Protein AF-A0A9D2DTB6-F1 (afdb_monomer_lite)

Radius of gyration: 24.17 Å; chains: 1; bounding box: 41×48×66 Å

Secondary structure (DSSP, 8-state):
-EEEEEEES-TTTS-SHHHHHHHHHHHT-TTSEEEEEEEES-GGGTT--SSPPPTTEEEEEEEEHHHHHHHHHSS----TTB---TT----BSS----------------------

InterPro domains:
  IPR022622 Domain of unknown function DUF3492 [PF11997] (1-77)

pLDDT: mean 75.36, std 24.49, range [31.83, 98.31]

Organism: NCBI:txid2838488

Sequence (116 aa):
MRICLLAEGCYPYVAGGVSSWIQMLIQGMPEHEFVIFAIGAEQKQKGQYKYEIPSNVVKIEEHFLDEYFQANHTREKKCPHYKKTEAGICEPASGGTDRMDGAVPAFRSGQPGEGQ

Foldseek 3Di:
DEEEAEAEPEPFQDDDDVNVVVVVVCVVCLVYAYEYEYEAADPVCPPVGPDDDDPSHPYYHYHHPVVVVVVCVVPPPPPVFWDQDPVRDTDTDDDDPDDDPDDDDDDDDDDDDDDD

Structure (mmCIF, N/CA/C/O backbone):
data_AF-A0A9D2DTB6-F1
#
_entry.id   AF-A0A9D2DTB6-F1
#
loop_
_atom_site.group_PDB
_atom_site.id
_atom_site.type_symbol
_atom_site.label_atom_id
_atom_site.label_alt_id
_atom_site.label_comp_id
_atom_site.label_asym_id
_atom_site.label_entity_id
_atom_site.label_seq_id
_atom_site.pdbx_PDB_ins_code
_atom_site.Cartn_x
_atom_site.Cartn_y
_atom_site.Cartn_z
_atom_site.occupancy
_atom_site.B_iso_or_equiv
_atom_site.auth_seq_id
_atom_site.auth_comp_id
_atom_site.auth_asym_id
_atom_site.auth_atom_id
_atom_site.pdbx_PDB_model_num
ATOM 1 N N . MET A 1 1 ? -15.633 0.913 11.320 1.00 94.62 1 MET A N 1
ATOM 2 C CA . MET A 1 1 ? -15.951 1.208 9.900 1.00 94.62 1 MET A CA 1
ATOM 3 C C . MET A 1 1 ? -14.837 0.625 9.042 1.00 94.62 1 MET A C 1
ATOM 5 O O . MET A 1 1 ? -13.713 0.587 9.528 1.00 94.62 1 MET A O 1
ATOM 9 N N . ARG A 1 2 ? -15.130 0.151 7.825 1.00 96.81 2 ARG A N 1
ATOM 10 C CA . ARG A 1 2 ? -14.114 -0.384 6.906 1.00 96.81 2 ARG A CA 1
ATOM 11 C C . ARG A 1 2 ? -13.841 0.619 5.787 1.00 96.81 2 ARG A C 1
ATOM 13 O O . ARG A 1 2 ? -14.786 1.103 5.171 1.00 96.81 2 ARG A O 1
ATOM 20 N N . ILE A 1 3 ? -12.570 0.927 5.552 1.00 97.88 3 ILE A N 1
ATOM 21 C CA . ILE A 1 3 ? -12.102 1.957 4.621 1.00 97.88 3 ILE A CA 1
ATOM 22 C C . ILE A 1 3 ? -11.211 1.293 3.570 1.00 97.88 3 ILE A C 1
ATOM 24 O O . ILE A 1 3 ? -10.311 0.533 3.914 1.00 97.88 3 ILE A O 1
ATOM 28 N N . CYS A 1 4 ? -11.451 1.577 2.291 1.00 97.50 4 CYS A N 1
ATOM 29 C CA . CYS A 1 4 ? -10.580 1.139 1.202 1.00 97.50 4 CYS A CA 1
ATOM 30 C C . CYS A 1 4 ? -9.711 2.312 0.735 1.00 97.50 4 CYS A C 1
ATOM 32 O O . CYS A 1 4 ? -10.245 3.370 0.400 1.00 97.50 4 CYS A O 1
ATOM 34 N N . LEU A 1 5 ? -8.392 2.128 0.713 1.00 97.31 5 LEU A N 1
ATOM 35 C CA . LEU A 1 5 ? -7.431 3.099 0.202 1.00 97.31 5 LEU A CA 1
ATOM 36 C C . LEU A 1 5 ? -6.898 2.625 -1.146 1.00 97.31 5 LEU A C 1
ATOM 38 O O . LEU A 1 5 ? -6.274 1.569 -1.234 1.00 97.31 5 LEU A O 1
ATOM 42 N N . LEU A 1 6 ? -7.124 3.428 -2.184 1.00 97.12 6 LEU A N 1
ATOM 43 C CA . LEU A 1 6 ? -6.569 3.202 -3.512 1.00 97.12 6 LEU A CA 1
ATOM 44 C C . LEU A 1 6 ? -5.197 3.878 -3.606 1.00 97.12 6 LEU A C 1
ATOM 46 O O . LEU A 1 6 ? -5.098 5.096 -3.467 1.00 97.12 6 LEU A O 1
ATOM 50 N N . ALA A 1 7 ? -4.150 3.086 -3.821 1.00 95.81 7 ALA A N 1
ATOM 51 C CA . ALA A 1 7 ? -2.763 3.531 -3.805 1.00 95.81 7 ALA A CA 1
ATOM 52 C C . ALA A 1 7 ? -2.067 3.149 -5.119 1.00 95.81 7 ALA A C 1
ATOM 54 O O . ALA A 1 7 ? -1.616 2.020 -5.293 1.00 95.81 7 ALA A O 1
ATOM 55 N N . GLU A 1 8 ? -1.979 4.092 -6.055 1.00 95.19 8 GLU A N 1
ATOM 56 C CA . GLU A 1 8 ? -1.282 3.903 -7.332 1.00 95.19 8 GLU A CA 1
ATOM 57 C C . GLU A 1 8 ? 0.160 4.402 -7.235 1.00 95.19 8 GLU A C 1
ATOM 59 O O . GLU A 1 8 ? 0.417 5.484 -6.705 1.00 95.19 8 GLU A O 1
ATOM 64 N N . GLY A 1 9 ? 1.115 3.564 -7.646 1.00 92.12 9 GLY A N 1
ATOM 65 C CA . GLY A 1 9 ? 2.539 3.910 -7.691 1.00 92.12 9 GLY A CA 1
ATOM 66 C C . GLY A 1 9 ? 3.180 4.261 -6.340 1.00 92.12 9 GLY A C 1
ATOM 67 O O . GLY A 1 9 ? 4.300 4.770 -6.314 1.00 92.12 9 GLY A O 1
ATOM 68 N N . CYS A 1 10 ? 2.498 4.020 -5.215 1.00 93.94 10 CYS A N 1
ATOM 69 C CA . CYS A 1 10 ? 2.933 4.456 -3.888 1.00 93.94 10 CYS A CA 1
ATOM 70 C C . CYS A 1 10 ? 2.960 3.311 -2.858 1.00 93.94 10 CYS A C 1
ATOM 72 O O . CYS A 1 10 ? 3.796 2.407 -2.948 1.00 93.94 10 CYS A O 1
ATOM 74 N N . TYR A 1 11 ? 2.105 3.370 -1.838 1.00 96.19 11 TYR A N 1
ATOM 75 C CA . TYR A 1 11 ? 2.059 2.420 -0.729 1.00 96.19 11 TYR A CA 1
ATOM 76 C C . TYR A 1 11 ? 1.611 1.023 -1.204 1.00 96.19 11 TYR A C 1
ATOM 78 O O . TYR A 1 11 ? 0.671 0.945 -1.993 1.00 96.19 11 TYR A O 1
ATOM 86 N N . PRO A 1 12 ? 2.215 -0.088 -0.736 1.00 95.25 12 PRO A N 1
ATOM 87 C CA . PRO A 1 12 ? 3.289 -0.206 0.264 1.00 95.25 12 PRO A CA 1
ATOM 88 C C . PRO A 1 12 ? 4.720 -0.300 -0.322 1.00 95.25 12 PRO A C 1
ATOM 90 O O . PRO A 1 12 ? 5.659 -0.642 0.401 1.00 95.25 12 PRO A O 1
ATOM 93 N N . TYR A 1 13 ? 4.920 -0.029 -1.618 1.00 94.62 13 TYR A N 1
ATOM 94 C CA . TYR A 1 13 ? 6.175 -0.348 -2.327 1.00 94.62 13 TYR A CA 1
ATOM 95 C C . TYR A 1 13 ? 7.158 0.812 -2.474 1.00 94.62 13 TYR A C 1
ATOM 97 O O . TYR A 1 13 ? 8.367 0.596 -2.594 1.00 94.62 13 TYR A O 1
ATOM 105 N N . VAL A 1 14 ? 6.669 2.049 -2.524 1.00 93.56 14 VAL A N 1
ATOM 106 C CA . VAL A 1 14 ? 7.501 3.233 -2.763 1.00 93.56 14 VAL A CA 1
ATOM 107 C C . VAL A 1 14 ? 7.565 4.060 -1.494 1.00 93.56 14 VAL A C 1
ATOM 109 O O . VAL A 1 14 ? 6.536 4.422 -0.933 1.00 93.56 14 VAL A O 1
ATOM 112 N N . ALA A 1 15 ? 8.780 4.373 -1.045 1.00 92.44 15 ALA A N 1
ATOM 113 C CA . ALA A 1 15 ? 8.982 5.306 0.052 1.00 92.44 15 ALA A CA 1
ATOM 114 C C . ALA A 1 15 ? 8.821 6.738 -0.471 1.00 92.44 15 ALA A C 1
ATOM 116 O O . ALA A 1 15 ? 9.415 7.097 -1.487 1.00 92.44 15 ALA A O 1
ATOM 117 N N . GLY A 1 16 ? 8.021 7.550 0.211 1.00 94.00 16 GLY A N 1
ATOM 118 C CA . GLY A 1 16 ? 7.745 8.924 -0.196 1.00 94.00 16 GLY A CA 1
ATOM 119 C C . GLY A 1 16 ? 6.694 9.578 0.692 1.00 94.00 16 GLY A C 1
ATOM 120 O O . GLY A 1 16 ? 6.122 8.926 1.563 1.00 94.00 16 GLY A O 1
ATOM 121 N N . GLY A 1 17 ? 6.425 10.866 0.464 1.00 95.81 17 GLY A N 1
ATOM 122 C CA . GLY A 1 17 ? 5.502 11.640 1.304 1.00 95.81 17 GLY A CA 1
ATOM 123 C C . GLY A 1 17 ? 4.097 11.037 1.379 1.00 95.81 17 GLY A C 1
ATOM 124 O O . GLY A 1 17 ? 3.557 10.890 2.470 1.00 95.81 17 GLY A O 1
ATOM 125 N N . VAL A 1 18 ? 3.541 10.611 0.239 1.00 95.88 18 VAL A N 1
ATOM 126 C CA . VAL A 1 18 ? 2.198 10.006 0.174 1.00 95.88 18 VAL A CA 1
ATOM 127 C C . VAL A 1 18 ? 2.151 8.677 0.928 1.00 95.88 18 VAL A C 1
ATOM 129 O O . VAL A 1 18 ? 1.277 8.484 1.766 1.00 95.88 18 VAL A O 1
ATOM 132 N N . SER A 1 19 ? 3.115 7.784 0.699 1.00 96.69 19 SER A N 1
ATOM 133 C CA . SER A 1 19 ? 3.163 6.483 1.378 1.00 96.69 19 SER A CA 1
ATOM 134 C C . SER A 1 19 ? 3.374 6.614 2.886 1.00 96.69 19 SER A C 1
ATOM 136 O O . SER A 1 19 ? 2.732 5.908 3.659 1.00 96.69 19 SER A O 1
ATOM 138 N N . SER A 1 20 ? 4.231 7.542 3.318 1.00 96.75 20 SER A N 1
ATOM 139 C CA . SER A 1 20 ? 4.435 7.821 4.741 1.00 96.75 20 SER A CA 1
ATOM 140 C C . SER A 1 20 ? 3.187 8.429 5.383 1.00 96.75 20 SER A C 1
ATOM 142 O O . SER A 1 20 ? 2.833 8.046 6.494 1.00 96.75 20 SER A O 1
ATOM 144 N N . TRP A 1 21 ? 2.475 9.314 4.679 1.00 96.69 21 TRP A N 1
ATOM 145 C CA . TRP A 1 21 ? 1.192 9.837 5.149 1.00 96.69 21 TRP A CA 1
ATOM 146 C C . TRP A 1 21 ? 0.133 8.736 5.264 1.00 96.69 21 TRP A C 1
ATOM 148 O O . TRP A 1 21 ? -0.549 8.677 6.280 1.00 96.69 21 TRP A O 1
ATOM 158 N N . ILE A 1 22 ? 0.038 7.825 4.288 1.00 97.50 22 ILE A N 1
ATOM 159 C CA . ILE A 1 22 ? -0.861 6.660 4.353 1.00 97.50 22 ILE A CA 1
ATOM 160 C C . ILE A 1 22 ? -0.533 5.791 5.575 1.00 97.50 22 ILE A C 1
ATOM 162 O O . ILE A 1 22 ? -1.437 5.439 6.330 1.00 97.50 22 ILE A O 1
ATOM 166 N N . GLN A 1 23 ? 0.747 5.489 5.815 1.00 97.44 23 GLN A N 1
ATOM 167 C CA . GLN A 1 23 ? 1.175 4.721 6.989 1.00 97.44 23 GLN A CA 1
ATOM 168 C C . GLN A 1 23 ? 0.733 5.403 8.294 1.00 97.44 23 GLN A C 1
ATOM 170 O O . GLN A 1 23 ? 0.139 4.756 9.156 1.00 97.44 23 GLN A O 1
ATOM 175 N N . MET A 1 24 ? 0.979 6.711 8.424 1.00 97.44 24 MET A N 1
ATOM 176 C CA . MET A 1 24 ? 0.576 7.493 9.598 1.00 97.44 24 MET A CA 1
ATOM 177 C C . MET A 1 24 ? -0.945 7.564 9.754 1.00 97.44 24 MET A C 1
ATOM 179 O O . MET A 1 24 ? -1.449 7.467 10.868 1.00 97.44 24 MET A O 1
ATOM 183 N N . LEU A 1 25 ? -1.679 7.711 8.649 1.00 97.38 25 LEU A N 1
ATOM 184 C CA . LEU A 1 25 ? -3.137 7.761 8.625 1.00 97.38 25 LEU A CA 1
ATOM 185 C C . LEU A 1 25 ? -3.739 6.468 9.183 1.00 97.38 25 LEU A C 1
ATOM 187 O O . LEU A 1 25 ? -4.607 6.518 10.050 1.00 97.38 25 LEU A O 1
ATOM 191 N N . ILE A 1 26 ? -3.258 5.319 8.704 1.00 97.62 26 ILE A N 1
ATOM 192 C CA . ILE A 1 26 ? -3.726 3.999 9.142 1.00 97.62 26 ILE A CA 1
ATOM 193 C C . ILE A 1 26 ? -3.400 3.787 10.624 1.00 97.62 26 ILE A C 1
ATOM 195 O O . ILE A 1 26 ? -4.266 3.370 11.391 1.00 97.62 26 ILE A O 1
ATOM 199 N N . GLN A 1 27 ? -2.173 4.108 11.043 1.00 97.06 27 GLN A N 1
ATOM 200 C CA . GLN A 1 27 ? -1.746 3.978 12.441 1.00 97.06 27 GLN A CA 1
ATOM 201 C C . GLN A 1 27 ? -2.495 4.930 13.385 1.00 97.06 27 GLN A C 1
ATOM 203 O O . GLN A 1 27 ? -2.703 4.598 14.549 1.00 97.06 27 GLN A O 1
ATOM 208 N N . GLY A 1 28 ? -2.911 6.099 12.892 1.00 97.75 28 GLY A N 1
ATOM 209 C CA . GLY A 1 28 ? -3.658 7.096 13.656 1.00 97.75 28 GLY A CA 1
ATOM 210 C C . GLY A 1 28 ? -5.137 6.766 13.869 1.00 97.75 28 GLY A C 1
ATOM 211 O O . GLY A 1 28 ? -5.775 7.444 14.667 1.00 97.75 28 GLY A O 1
ATOM 212 N N . MET A 1 29 ? -5.678 5.750 13.186 1.00 97.44 29 MET A N 1
ATOM 213 C CA . MET A 1 29 ? -7.081 5.322 13.300 1.00 97.44 29 MET A CA 1
ATOM 214 C C . MET A 1 29 ? -7.193 3.810 13.568 1.00 97.44 29 MET A C 1
ATOM 216 O O . MET A 1 29 ? -7.684 3.057 12.715 1.00 97.44 29 MET A O 1
ATOM 220 N N . PRO A 1 30 ? -6.725 3.324 14.733 1.00 96.69 30 PRO A N 1
ATOM 221 C CA . PRO A 1 30 ? -6.756 1.900 15.077 1.00 96.69 30 PRO A CA 1
ATOM 222 C C . PRO A 1 30 ? -8.176 1.312 15.186 1.00 96.69 30 PRO A C 1
ATOM 224 O O . PRO A 1 30 ? -8.350 0.103 15.066 1.00 96.69 30 PRO A O 1
ATOM 227 N N . GLU A 1 31 ? -9.203 2.139 15.389 1.00 97.38 31 GLU A N 1
ATOM 228 C CA . GLU A 1 31 ? -10.619 1.753 15.455 1.00 97.38 31 GLU A CA 1
ATOM 229 C C . GLU A 1 31 ? -11.254 1.461 14.082 1.00 97.38 31 GLU A C 1
ATOM 231 O O . GLU A 1 31 ? -12.433 1.088 13.980 1.00 97.38 31 GLU A O 1
ATOM 236 N N . HIS A 1 32 ? -10.516 1.698 12.999 1.00 97.50 32 HIS A N 1
ATOM 237 C CA . HIS A 1 32 ? -10.964 1.473 11.633 1.00 97.50 32 HIS A CA 1
ATOM 238 C C . HIS A 1 32 ? -10.161 0.367 10.971 1.00 97.50 32 HIS A C 1
ATOM 240 O O . HIS A 1 32 ? -8.952 0.257 11.138 1.00 97.50 32 HIS A O 1
ATOM 246 N N . GLU A 1 33 ? -10.862 -0.436 10.181 1.00 98.00 33 GLU A N 1
ATOM 247 C CA . GLU A 1 33 ? -10.256 -1.482 9.373 1.00 98.00 33 GLU A CA 1
ATOM 248 C C . GLU A 1 33 ? -9.921 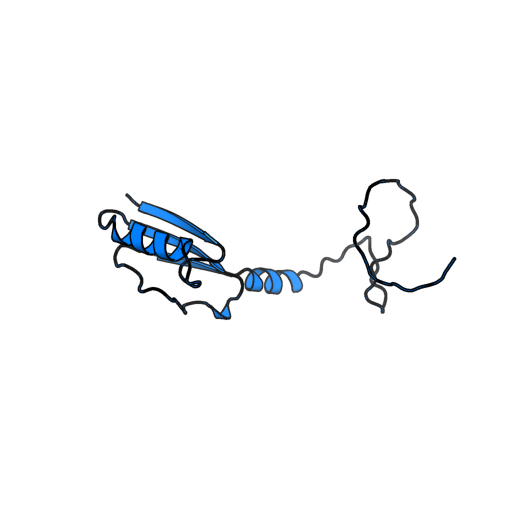-0.931 7.992 1.00 98.00 33 GLU A C 1
ATOM 250 O O . GLU A 1 33 ? -10.784 -0.347 7.330 1.00 98.00 33 GLU A O 1
ATOM 255 N N . PHE A 1 34 ? -8.702 -1.177 7.525 1.00 98.31 34 PHE A N 1
ATOM 256 C CA . PHE A 1 34 ? -8.228 -0.719 6.228 1.00 98.31 34 PHE A CA 1
ATOM 257 C C . PHE A 1 34 ? -8.071 -1.875 5.244 1.00 98.31 34 PHE A C 1
ATOM 259 O O . PHE A 1 34 ? -7.563 -2.948 5.568 1.00 98.31 34 PHE A O 1
ATOM 266 N N . VAL A 1 35 ? -8.497 -1.632 4.011 1.00 98.06 35 VAL A N 1
ATOM 267 C CA . VAL A 1 35 ? -8.171 -2.443 2.841 1.00 98.06 35 VAL A CA 1
ATOM 268 C C . VAL A 1 35 ? -7.326 -1.581 1.921 1.00 98.06 35 VAL A C 1
ATOM 270 O O . VAL A 1 35 ? -7.708 -0.457 1.609 1.00 98.06 35 VAL A O 1
ATOM 273 N N . ILE A 1 36 ? -6.179 -2.090 1.495 1.00 97.75 36 ILE A N 1
ATOM 274 C CA . ILE A 1 36 ? -5.295 -1.385 0.570 1.00 97.75 36 ILE A CA 1
ATOM 275 C C . ILE A 1 36 ? -5.485 -1.981 -0.812 1.00 97.75 36 ILE A C 1
ATOM 277 O O . ILE A 1 36 ? -5.312 -3.180 -0.987 1.00 97.75 36 ILE A O 1
ATOM 281 N N . PHE A 1 37 ? -5.815 -1.151 -1.791 1.00 97.62 37 PHE A N 1
ATOM 282 C CA . PHE A 1 37 ? -5.830 -1.523 -3.197 1.00 97.62 37 PHE A CA 1
ATOM 283 C C . PHE A 1 37 ? -4.614 -0.878 -3.861 1.00 97.62 37 PHE A C 1
ATOM 285 O O . PHE A 1 37 ? -4.633 0.299 -4.222 1.00 97.62 37 PHE A O 1
ATOM 292 N N . ALA A 1 38 ? -3.528 -1.640 -3.947 1.00 96.56 38 ALA A N 1
ATOM 293 C CA . ALA A 1 38 ? -2.242 -1.185 -4.444 1.00 96.56 38 ALA A CA 1
ATOM 294 C C . ALA A 1 38 ? -2.115 -1.471 -5.945 1.00 96.56 38 ALA A C 1
ATOM 296 O O . ALA A 1 38 ? -2.158 -2.627 -6.367 1.00 96.56 38 ALA A O 1
ATOM 297 N N . ILE A 1 39 ? -1.918 -0.418 -6.739 1.00 95.25 39 ILE A N 1
ATOM 298 C CA . ILE A 1 39 ? -1.654 -0.511 -8.178 1.00 95.25 39 ILE A CA 1
ATOM 299 C C . ILE A 1 39 ? -0.156 -0.291 -8.404 1.00 95.25 39 ILE A C 1
ATOM 301 O O . ILE A 1 39 ? 0.363 0.804 -8.175 1.00 95.25 39 ILE A O 1
ATOM 305 N N . GLY A 1 40 ? 0.541 -1.348 -8.816 1.00 93.19 40 GLY A N 1
ATOM 306 C CA . GLY A 1 40 ? 1.981 -1.356 -9.071 1.00 93.19 40 GLY A CA 1
ATOM 307 C C . GLY A 1 40 ? 2.326 -1.462 -10.556 1.00 93.19 40 GLY A C 1
ATOM 308 O O . GLY A 1 40 ? 1.508 -1.869 -11.379 1.00 93.19 40 GLY A O 1
ATOM 309 N N . ALA A 1 41 ? 3.5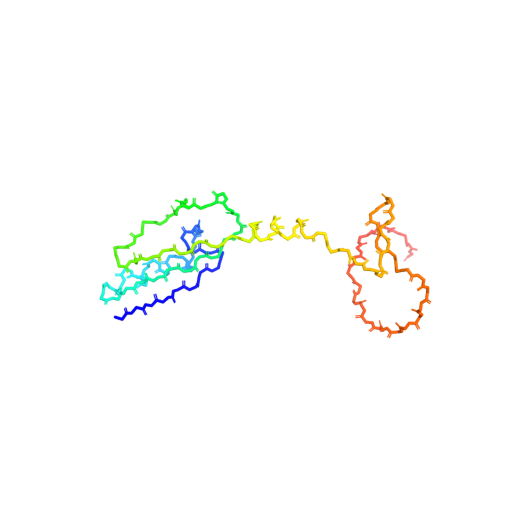65 -1.119 -10.909 1.00 91.69 41 ALA A N 1
ATOM 310 C CA . ALA A 1 41 ? 4.040 -1.232 -12.287 1.00 91.69 41 ALA A CA 1
ATOM 311 C C . ALA A 1 41 ? 4.434 -2.672 -12.642 1.00 91.69 41 ALA A C 1
ATOM 313 O O . ALA A 1 41 ? 4.061 -3.154 -13.709 1.00 91.69 41 ALA A O 1
ATOM 314 N N . GLU A 1 42 ? 5.171 -3.342 -11.749 1.00 92.31 42 GLU A N 1
ATOM 315 C CA . GLU A 1 42 ? 5.794 -4.636 -12.032 1.00 92.31 42 GLU A CA 1
ATOM 316 C C . GLU A 1 42 ? 5.451 -5.697 -10.978 1.00 92.31 42 GLU A C 1
ATOM 318 O O . GLU A 1 42 ? 5.696 -5.488 -9.786 1.00 92.31 42 GLU A O 1
ATOM 323 N N . GLN A 1 43 ? 5.004 -6.882 -11.411 1.00 92.31 43 GLN A N 1
ATOM 324 C CA . GLN A 1 43 ? 4.705 -8.030 -10.542 1.00 92.31 43 GLN A CA 1
ATOM 325 C C . GLN A 1 43 ? 5.874 -8.440 -9.653 1.00 92.31 43 GLN A C 1
ATOM 327 O O . GLN A 1 43 ? 5.667 -8.977 -8.565 1.00 92.31 43 GLN A O 1
ATOM 332 N N . LYS A 1 44 ? 7.114 -8.175 -10.081 1.00 89.75 44 LYS A N 1
ATOM 333 C CA . LYS A 1 44 ? 8.305 -8.470 -9.278 1.00 89.75 44 LYS A CA 1
ATOM 334 C C . LYS A 1 44 ? 8.249 -7.817 -7.895 1.00 89.75 44 LYS A C 1
ATOM 336 O O . LYS A 1 44 ? 8.881 -8.319 -6.980 1.00 89.75 44 LYS A O 1
ATOM 341 N N . GLN A 1 45 ? 7.511 -6.716 -7.732 1.00 88.56 45 GLN A N 1
ATOM 342 C CA . GLN A 1 45 ? 7.389 -5.989 -6.467 1.00 88.56 45 GLN A CA 1
ATOM 343 C C . GLN A 1 45 ? 6.436 -6.663 -5.468 1.00 88.56 45 GLN A C 1
ATOM 345 O O . GLN A 1 45 ? 6.435 -6.289 -4.297 1.00 88.56 45 GLN A O 1
ATOM 350 N N . LYS A 1 46 ? 5.646 -7.649 -5.904 1.00 91.88 46 LYS A N 1
ATOM 351 C CA . LYS A 1 46 ? 4.638 -8.330 -5.087 1.00 91.88 46 LYS A CA 1
ATOM 352 C C . LYS A 1 46 ? 5.215 -8.871 -3.781 1.00 91.88 46 LYS A C 1
ATOM 354 O O . LYS A 1 46 ? 6.248 -9.540 -3.781 1.00 91.88 46 LYS A O 1
ATOM 359 N N . GLY A 1 47 ? 4.559 -8.557 -2.667 1.00 90.75 47 GLY A N 1
ATOM 360 C CA . GLY A 1 47 ? 4.983 -8.932 -1.316 1.00 90.75 47 GLY A CA 1
ATOM 361 C C . GLY A 1 47 ? 6.263 -8.254 -0.805 1.00 90.75 47 GLY A C 1
ATOM 362 O O . GLY A 1 47 ? 6.623 -8.452 0.354 1.00 90.75 47 GLY A O 1
ATOM 363 N N . GLN A 1 48 ? 6.952 -7.438 -1.612 1.00 92.12 48 GLN A N 1
ATOM 364 C CA . GLN A 1 48 ? 8.161 -6.711 -1.207 1.00 92.12 48 GLN A CA 1
ATOM 365 C C . GLN A 1 48 ? 7.801 -5.347 -0.609 1.00 92.12 48 GLN A C 1
ATOM 367 O O . GLN A 1 48 ? 8.080 -4.287 -1.179 1.00 92.12 48 GLN A O 1
ATOM 372 N N . TYR A 1 49 ? 7.130 -5.370 0.538 1.00 94.81 49 TYR A N 1
ATOM 373 C CA . TYR A 1 49 ? 6.667 -4.156 1.203 1.00 94.81 49 TYR A CA 1
ATOM 374 C C . TYR A 1 49 ? 7.825 -3.407 1.864 1.00 94.81 49 TYR A C 1
ATOM 376 O O . TYR A 1 49 ? 8.663 -3.997 2.543 1.00 94.81 49 TYR A O 1
ATOM 384 N N . LYS A 1 50 ? 7.861 -2.082 1.684 1.00 94.50 50 LYS A N 1
ATOM 385 C CA . LYS A 1 50 ? 8.845 -1.203 2.343 1.00 94.50 50 LYS A CA 1
ATOM 386 C C . LYS A 1 50 ? 8.408 -0.733 3.727 1.00 94.50 50 LYS A C 1
ATOM 388 O O . LYS A 1 50 ? 9.204 -0.133 4.441 1.00 94.50 50 LYS A O 1
ATOM 393 N N . TYR A 1 51 ? 7.148 -0.967 4.070 1.00 94.56 51 TYR A N 1
ATOM 394 C CA . TYR A 1 51 ? 6.537 -0.557 5.323 1.00 94.56 51 TYR A CA 1
ATOM 395 C C . TYR A 1 51 ? 6.063 -1.792 6.082 1.00 94.56 51 TYR A C 1
ATOM 397 O O . TYR A 1 51 ? 5.601 -2.762 5.479 1.00 94.56 51 TYR A O 1
ATOM 405 N N . GLU A 1 52 ? 6.143 -1.736 7.407 1.00 95.50 52 GLU A N 1
ATOM 406 C CA . GLU A 1 52 ? 5.496 -2.723 8.264 1.00 95.50 52 GLU A CA 1
ATOM 407 C C . GLU A 1 52 ? 3.987 -2.501 8.231 1.00 95.50 52 GLU A C 1
ATOM 409 O O . GLU A 1 52 ? 3.505 -1.399 8.511 1.00 95.50 52 GLU A O 1
ATOM 414 N N . ILE A 1 53 ? 3.243 -3.543 7.866 1.00 96.12 53 ILE A N 1
ATOM 415 C CA . ILE A 1 53 ? 1.795 -3.457 7.701 1.00 96.12 53 ILE A CA 1
ATOM 416 C C . ILE A 1 53 ? 1.128 -3.396 9.083 1.00 96.12 53 ILE A C 1
ATOM 418 O O . ILE A 1 53 ? 1.284 -4.335 9.869 1.00 96.12 53 ILE A O 1
ATOM 422 N N . PRO A 1 54 ? 0.381 -2.321 9.401 1.00 96.00 54 PRO A N 1
ATOM 423 C CA . PRO A 1 54 ? -0.338 -2.214 10.666 1.00 96.00 54 PRO A CA 1
ATOM 424 C C . PRO A 1 54 ? -1.401 -3.309 10.830 1.00 96.00 54 PRO A C 1
ATOM 426 O O . PRO A 1 54 ? -2.009 -3.753 9.857 1.00 96.00 54 PRO A O 1
ATOM 429 N N . SER A 1 55 ? -1.686 -3.709 12.071 1.00 96.62 55 SER A N 1
ATOM 430 C CA . SER A 1 55 ? -2.638 -4.791 12.379 1.00 96.62 55 SER A CA 1
ATOM 431 C C . SER A 1 55 ? -4.087 -4.488 11.988 1.00 96.62 55 SER A C 1
ATOM 433 O O . SER A 1 55 ? -4.876 -5.412 11.802 1.00 96.62 55 SER A O 1
ATOM 435 N N . ASN A 1 56 ? -4.445 -3.210 11.850 1.00 97.38 56 ASN A N 1
ATOM 436 C CA . ASN A 1 56 ? -5.760 -2.774 11.390 1.00 97.38 56 ASN A CA 1
ATOM 437 C C . ASN A 1 56 ? -5.900 -2.783 9.855 1.00 97.38 56 ASN A C 1
ATOM 439 O O . ASN A 1 56 ? -6.968 -2.453 9.338 1.00 97.38 56 ASN A O 1
ATOM 443 N N . VAL A 1 57 ? -4.868 -3.201 9.112 1.00 97.50 57 VAL A N 1
ATOM 444 C CA . VAL A 1 57 ? -4.975 -3.520 7.684 1.00 97.50 57 VAL A CA 1
ATOM 445 C C . VAL A 1 57 ? -5.424 -4.969 7.526 1.00 97.50 57 VAL A C 1
ATOM 447 O O . VAL A 1 57 ? -4.681 -5.909 7.787 1.00 97.50 57 VAL A O 1
ATOM 450 N N . VAL A 1 58 ? -6.656 -5.155 7.060 1.00 97.44 58 VAL A N 1
ATOM 451 C CA . VAL A 1 58 ? -7.292 -6.475 6.936 1.00 97.44 58 VAL A CA 1
ATOM 452 C C . VAL A 1 58 ? -6.900 -7.170 5.634 1.00 97.44 58 VAL A C 1
ATOM 454 O O . VAL A 1 58 ? -6.850 -8.398 5.568 1.00 97.44 58 VAL A O 1
ATOM 457 N N . LYS A 1 59 ? -6.658 -6.399 4.569 1.00 96.75 59 LYS A N 1
ATOM 458 C CA . LYS A 1 59 ? -6.350 -6.943 3.243 1.00 96.75 59 LYS A CA 1
ATOM 459 C C . LYS A 1 59 ? -5.519 -5.965 2.422 1.00 96.75 59 LYS A C 1
ATOM 461 O O . LYS A 1 59 ? -5.780 -4.764 2.444 1.00 96.75 59 LYS A O 1
ATOM 466 N N . ILE A 1 60 ? -4.579 -6.503 1.650 1.00 96.94 60 ILE A N 1
ATOM 467 C CA . ILE A 1 60 ? -3.867 -5.784 0.593 1.00 96.94 60 ILE A CA 1
ATOM 468 C C . ILE A 1 60 ? -4.171 -6.499 -0.725 1.00 96.94 60 ILE A C 1
ATOM 470 O O . ILE A 1 60 ? -3.905 -7.689 -0.870 1.00 96.94 60 ILE A O 1
ATOM 474 N N . GLU A 1 61 ? -4.792 -5.787 -1.656 1.00 95.75 61 GLU A N 1
ATOM 475 C CA . GLU A 1 61 ? -5.011 -6.215 -3.030 1.00 95.75 61 GLU A CA 1
ATOM 476 C C . GLU A 1 61 ? -3.936 -5.604 -3.916 1.00 95.75 61 GLU A C 1
ATOM 478 O O . GLU A 1 61 ? -3.871 -4.388 -4.075 1.00 95.75 61 GLU A O 1
ATOM 483 N N . GLU A 1 62 ? -3.085 -6.454 -4.477 1.00 95.44 62 GLU A N 1
ATOM 484 C CA . GLU A 1 62 ? -1.964 -6.046 -5.315 1.00 95.44 62 GLU A CA 1
ATOM 485 C C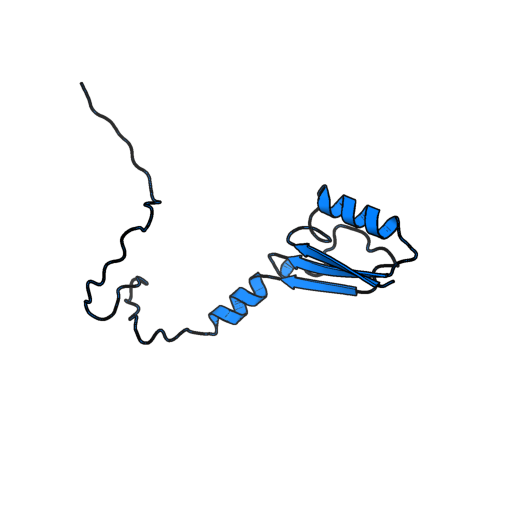 . GLU A 1 62 ? -2.330 -6.282 -6.785 1.00 95.44 62 GLU A C 1
ATOM 487 O O . GLU A 1 62 ? -2.539 -7.423 -7.199 1.00 95.44 62 GLU A O 1
ATOM 492 N N . HIS A 1 63 ? -2.397 -5.208 -7.571 1.00 94.69 63 HIS A N 1
ATOM 493 C CA . HIS A 1 63 ? -2.712 -5.243 -8.999 1.00 94.69 63 HIS A CA 1
ATOM 494 C C . HIS A 1 63 ? -1.560 -4.627 -9.781 1.00 94.69 63 HIS A C 1
ATOM 496 O O . HIS A 1 63 ? -1.239 -3.457 -9.583 1.00 94.69 63 HIS A O 1
ATOM 502 N N . PHE A 1 64 ? -0.932 -5.393 -10.671 1.00 94.38 64 PHE A N 1
ATOM 503 C CA . PHE A 1 64 ? 0.241 -4.931 -11.414 1.00 94.38 64 PHE A CA 1
ATOM 504 C C . PHE A 1 64 ? -0.065 -4.722 -12.889 1.00 94.38 64 PHE A C 1
ATOM 506 O O . PHE A 1 64 ? -0.717 -5.553 -13.516 1.00 94.38 64 PHE A O 1
ATOM 513 N N . LEU A 1 65 ? 0.397 -3.605 -13.449 1.00 91.75 65 LEU A N 1
ATOM 514 C CA . LEU A 1 65 ? 0.105 -3.228 -14.832 1.00 91.75 65 LEU A CA 1
ATOM 515 C C . LEU A 1 65 ? 0.772 -4.157 -15.858 1.00 91.75 65 LEU A C 1
ATOM 517 O O . LEU A 1 65 ? 0.160 -4.475 -16.878 1.00 91.75 65 LEU A O 1
ATOM 521 N N . ASP A 1 66 ? 1.993 -4.623 -15.598 1.00 90.81 66 ASP A N 1
ATOM 522 C CA . ASP A 1 66 ? 2.719 -5.560 -16.465 1.00 90.81 66 ASP A CA 1
ATOM 523 C C . ASP A 1 66 ? 1.989 -6.898 -16.672 1.00 90.81 66 ASP A C 1
ATOM 525 O O . ASP A 1 66 ? 2.021 -7.437 -17.781 1.00 90.81 66 ASP A O 1
ATOM 529 N N . GLU A 1 67 ? 1.260 -7.388 -15.668 1.00 87.12 67 GLU A N 1
ATOM 530 C CA . GLU A 1 67 ? 0.383 -8.562 -15.784 1.00 87.12 67 GLU A CA 1
ATOM 531 C C . GLU A 1 67 ? -0.660 -8.381 -16.890 1.00 87.12 67 GLU A C 1
ATOM 533 O O . GLU A 1 67 ? -0.853 -9.248 -17.749 1.00 87.12 67 GLU A O 1
ATOM 538 N N . TYR A 1 68 ? -1.302 -7.211 -16.917 1.00 84.88 68 TYR A N 1
ATOM 539 C CA . TYR A 1 68 ? -2.311 -6.892 -17.920 1.00 84.88 68 TYR A CA 1
ATOM 540 C C . TYR A 1 68 ? -1.695 -6.743 -19.310 1.00 84.88 68 TYR A C 1
ATOM 542 O O . TYR A 1 68 ? -2.310 -7.149 -20.299 1.00 84.88 68 TYR A O 1
ATOM 550 N N . PHE A 1 69 ? -0.490 -6.182 -19.427 1.00 81.12 69 PHE A N 1
ATOM 551 C CA . PHE A 1 69 ? 0.186 -6.081 -20.722 1.00 81.12 69 PHE A CA 1
ATOM 552 C C . PHE A 1 69 ? 0.566 -7.458 -21.280 1.00 81.12 69 PHE A C 1
ATOM 554 O O . PHE A 1 69 ? 0.350 -7.711 -22.467 1.00 81.12 69 PHE A O 1
ATOM 561 N N . GLN A 1 70 ? 1.042 -8.375 -20.434 1.00 73.69 70 GLN A N 1
ATOM 562 C CA . GLN A 1 70 ? 1.347 -9.750 -20.840 1.00 73.69 70 GLN A CA 1
ATOM 563 C C . GLN A 1 70 ? 0.085 -10.507 -21.274 1.00 73.69 70 GLN A C 1
ATOM 565 O O . GLN A 1 70 ? 0.082 -11.141 -22.328 1.00 73.69 70 GLN A O 1
ATOM 570 N N . ALA A 1 71 ? -1.017 -10.371 -20.531 1.00 65.94 71 ALA A N 1
ATOM 571 C CA . ALA A 1 71 ? -2.293 -11.002 -20.872 1.00 65.94 71 ALA A CA 1
ATOM 572 C C . ALA A 1 71 ? -2.913 -10.471 -22.182 1.00 65.94 71 ALA A C 1
ATOM 574 O O . ALA A 1 71 ? -3.628 -11.192 -22.882 1.00 65.94 71 ALA A O 1
ATOM 575 N N . ASN A 1 72 ? -2.650 -9.209 -22.535 1.00 59.69 72 ASN A N 1
ATOM 576 C CA . ASN A 1 72 ? -3.194 -8.583 -23.740 1.00 59.69 72 ASN A CA 1
ATOM 577 C C . ASN A 1 72 ? -2.333 -8.794 -24.992 1.00 59.69 72 ASN A C 1
ATOM 579 O O . ASN A 1 72 ? -2.861 -8.680 -26.098 1.00 59.69 72 ASN A O 1
ATOM 583 N N . HIS A 1 73 ? -1.053 -9.151 -24.856 1.00 56.22 73 HIS A N 1
ATOM 584 C CA . HIS A 1 73 ? -0.219 -9.523 -26.003 1.00 56.22 73 HIS A CA 1
ATOM 585 C C . HIS A 1 73 ? -0.592 -10.881 -26.612 1.00 56.22 73 HIS A C 1
ATOM 587 O O . HIS A 1 73 ? -0.366 -11.095 -27.800 1.00 56.22 73 HIS A O 1
ATOM 593 N N . THR A 1 74 ? -1.231 -11.768 -25.848 1.00 51.59 74 THR A N 1
ATOM 594 C CA . THR A 1 74 ? -1.782 -13.039 -26.351 1.00 51.59 74 THR A CA 1
ATOM 595 C C . THR A 1 74 ? -3.090 -12.857 -27.119 1.00 51.59 74 THR A C 1
ATOM 597 O O . THR A 1 74 ? -3.482 -13.724 -27.899 1.00 51.59 74 THR A O 1
ATOM 600 N N . ARG A 1 75 ? -3.770 -11.717 -26.950 1.00 52.62 75 ARG A N 1
ATOM 601 C CA . ARG A 1 75 ? -4.871 -11.314 -27.826 1.00 52.62 75 ARG A CA 1
ATOM 602 C C . ARG A 1 75 ? -4.280 -10.627 -29.047 1.00 52.62 75 ARG A C 1
ATOM 604 O O . ARG A 1 75 ? -4.280 -9.401 -29.139 1.00 52.62 75 ARG A O 1
ATOM 611 N N . GLU A 1 76 ? -3.815 -11.422 -30.010 1.00 54.06 76 GLU A N 1
ATOM 612 C CA . GLU A 1 76 ? -3.645 -10.927 -31.373 1.00 54.06 76 GLU A CA 1
ATOM 613 C C . GLU A 1 76 ? -4.969 -10.291 -31.807 1.00 54.06 76 GLU A C 1
ATOM 615 O O . GLU A 1 76 ? -5.949 -10.964 -32.135 1.00 54.06 76 GLU A O 1
ATOM 620 N N . LYS A 1 77 ? -5.017 -8.959 -31.796 1.00 51.38 77 LYS A N 1
ATOM 621 C CA . LYS A 1 77 ? -6.040 -8.231 -32.524 1.00 51.38 77 LYS A CA 1
ATOM 622 C C . LYS A 1 77 ? -5.759 -8.530 -33.991 1.00 51.38 77 LYS A C 1
ATOM 624 O O . LYS A 1 77 ? -4.921 -7.876 -34.605 1.00 51.38 77 LYS A O 1
ATOM 629 N N . LYS A 1 78 ? -6.444 -9.527 -34.559 1.00 46.47 78 LYS A N 1
ATOM 630 C CA . LYS A 1 78 ? -6.658 -9.577 -36.006 1.00 46.47 78 LYS A CA 1
ATOM 631 C C . LYS A 1 78 ? -7.399 -8.292 -36.348 1.00 46.47 78 LYS A C 1
ATOM 633 O O . LYS A 1 78 ? -8.617 -8.244 -36.246 1.00 46.47 78 LYS A O 1
ATOM 638 N N . CYS A 1 79 ? -6.666 -7.229 -36.658 1.00 46.72 79 CYS A N 1
ATOM 639 C CA . CYS A 1 79 ? -7.232 -6.026 -37.238 1.00 46.72 79 CYS A CA 1
ATOM 640 C C . CYS A 1 79 ? -7.592 -6.391 -38.682 1.00 46.72 79 CYS A C 1
ATOM 642 O O . CYS A 1 79 ? -6.684 -6.528 -39.500 1.00 46.72 79 CYS A O 1
ATOM 644 N N . PRO A 1 80 ? -8.878 -6.574 -39.032 1.00 53.34 80 PRO A N 1
ATOM 645 C CA . PRO A 1 80 ? -9.251 -7.006 -40.380 1.00 53.34 80 PRO A CA 1
ATOM 646 C C . PRO A 1 80 ? -8.912 -5.955 -41.449 1.00 53.34 80 PRO A C 1
ATOM 648 O O . PRO A 1 80 ? -8.930 -6.258 -42.636 1.00 53.34 80 PRO A O 1
ATOM 651 N N . HIS A 1 81 ? -8.596 -4.724 -41.035 1.00 49.31 81 HIS A N 1
ATOM 652 C CA . HIS A 1 81 ? -8.429 -3.572 -41.917 1.00 49.31 81 HIS A CA 1
ATOM 653 C C . HIS A 1 81 ? -6.971 -3.169 -42.175 1.00 49.31 81 HIS A C 1
ATOM 655 O O . HIS A 1 81 ? -6.694 -2.231 -42.918 1.00 49.31 81 HIS A O 1
ATOM 661 N N . TYR A 1 82 ? -6.027 -3.858 -41.541 1.00 46.91 82 TYR A N 1
ATOM 662 C CA . TYR A 1 82 ? -4.659 -3.391 -41.441 1.00 46.91 82 TYR A CA 1
ATOM 663 C C . TYR A 1 82 ? -3.690 -4.560 -41.690 1.00 46.91 82 TYR A C 1
ATOM 665 O O . TYR A 1 82 ? -3.602 -5.475 -40.871 1.00 46.91 82 TYR A O 1
ATOM 673 N N . LYS A 1 83 ? -2.981 -4.568 -42.830 1.00 49.78 83 LYS A N 1
ATOM 674 C CA . LYS A 1 83 ? -2.021 -5.637 -43.164 1.00 49.78 83 LYS A CA 1
ATOM 675 C C . LYS A 1 83 ? -0.640 -5.282 -42.630 1.00 49.78 83 LYS A C 1
ATOM 677 O O . LYS A 1 83 ? -0.025 -4.327 -43.084 1.00 49.78 83 LYS A O 1
ATOM 682 N N . LYS A 1 84 ? -0.124 -6.059 -41.681 1.00 49.34 84 LYS A N 1
ATOM 683 C CA . LYS A 1 84 ? 1.250 -5.899 -41.187 1.00 49.34 84 LYS A CA 1
ATOM 684 C C . LYS A 1 84 ? 2.230 -6.266 -42.307 1.00 49.34 84 LYS A C 1
ATOM 686 O O . LYS A 1 84 ? 2.177 -7.389 -42.803 1.00 49.34 84 LYS A O 1
ATOM 691 N N . THR A 1 85 ? 3.075 -5.329 -42.731 1.00 53.50 85 THR A N 1
ATOM 692 C CA . THR A 1 85 ? 4.191 -5.623 -43.644 1.00 53.50 85 THR A CA 1
ATOM 693 C C . THR A 1 85 ? 5.375 -6.180 -42.851 1.00 53.50 85 THR A C 1
ATOM 695 O O . THR A 1 85 ? 5.446 -6.022 -41.629 1.00 53.50 85 THR A O 1
ATOM 698 N N . GLU A 1 86 ? 6.314 -6.844 -43.527 1.00 50.44 86 GLU A N 1
ATOM 699 C CA . GLU A 1 86 ? 7.472 -7.514 -42.904 1.00 50.44 86 GLU A CA 1
ATOM 700 C C . GLU A 1 86 ? 8.382 -6.550 -42.110 1.00 50.44 86 GLU A C 1
ATOM 702 O O . GLU A 1 86 ? 9.105 -6.976 -41.215 1.00 50.44 86 GLU A O 1
ATOM 707 N N . ALA A 1 87 ? 8.274 -5.239 -42.362 1.00 55.97 87 ALA A N 1
ATOM 708 C CA . ALA A 1 87 ? 8.969 -4.174 -41.636 1.00 55.97 87 ALA A CA 1
ATOM 709 C C . ALA A 1 87 ? 8.263 -3.721 -40.336 1.00 55.97 87 ALA A C 1
ATOM 711 O O . ALA A 1 87 ? 8.733 -2.804 -39.667 1.00 55.97 87 ALA A O 1
ATOM 712 N N . GLY A 1 88 ? 7.121 -4.320 -39.973 1.00 46.84 88 GLY A N 1
ATOM 713 C CA . GLY A 1 88 ? 6.370 -3.971 -38.761 1.00 46.84 88 GLY A CA 1
ATOM 714 C C . GLY A 1 88 ? 5.635 -2.627 -38.824 1.00 46.84 88 GLY A C 1
ATOM 715 O O . GLY A 1 88 ? 5.137 -2.164 -37.798 1.00 46.84 88 GLY A O 1
ATOM 716 N N . ILE A 1 89 ? 5.549 -2.015 -40.007 1.00 53.09 89 ILE A N 1
ATOM 717 C CA . ILE A 1 89 ? 4.877 -0.732 -40.223 1.00 53.09 89 ILE A CA 1
ATOM 718 C C . ILE A 1 89 ? 3.392 -0.964 -40.464 1.00 53.09 89 ILE A C 1
ATOM 720 O O . ILE A 1 89 ? 3.004 -1.905 -41.169 1.00 53.09 89 ILE A O 1
ATOM 724 N N . CYS A 1 90 ? 2.588 -0.071 -39.878 1.00 52.69 90 CYS A N 1
ATOM 725 C CA . CYS A 1 90 ? 1.156 -0.062 -40.059 1.00 52.69 90 CYS A CA 1
ATOM 726 C C . CYS A 1 90 ? 0.638 0.953 -41.147 1.00 52.69 90 CYS A C 1
ATOM 728 O O . CYS A 1 90 ? 0.141 2.008 -40.781 1.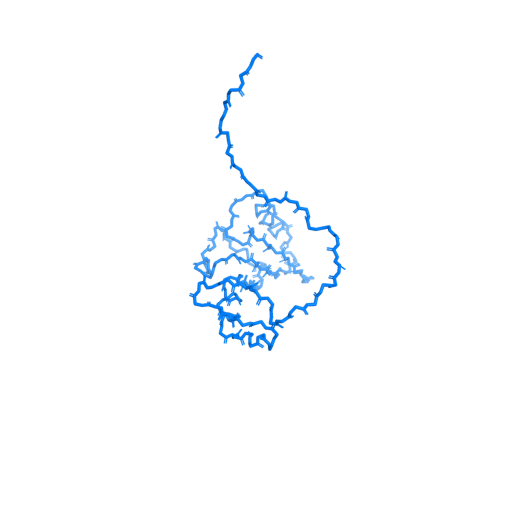00 52.69 90 CYS A O 1
ATOM 730 N N . GLU A 1 91 ? 0.652 0.617 -42.452 1.00 45.91 91 GLU A N 1
ATOM 731 C CA . GLU A 1 91 ? -0.143 1.122 -43.617 1.00 45.91 91 GLU A CA 1
ATOM 732 C C . GLU A 1 91 ? -1.586 0.559 -43.933 1.00 45.91 91 GLU A C 1
ATOM 734 O O . GLU A 1 91 ? -1.812 -0.653 -44.058 1.00 45.91 91 GLU A O 1
ATOM 739 N N . PRO A 1 92 ? -2.613 1.426 -44.047 1.00 50.69 92 PRO A N 1
ATOM 740 C CA . PRO A 1 92 ? -4.011 1.018 -44.233 1.00 50.69 92 PRO A CA 1
ATOM 741 C C . PRO A 1 92 ? -4.236 0.229 -45.533 1.00 50.69 92 PRO A C 1
ATOM 743 O O . PRO A 1 92 ? -3.695 0.557 -46.590 1.00 50.69 92 PRO A O 1
ATOM 746 N N . ALA A 1 93 ? -5.067 -0.818 -45.474 1.00 55.06 93 ALA A N 1
ATOM 747 C CA . ALA A 1 93 ? -5.390 -1.615 -46.651 1.00 55.06 93 ALA A CA 1
ATOM 748 C C . ALA A 1 93 ? -6.347 -0.839 -47.574 1.00 55.06 93 ALA A C 1
ATOM 750 O O . ALA A 1 93 ? -7.555 -0.829 -47.362 1.00 55.06 93 ALA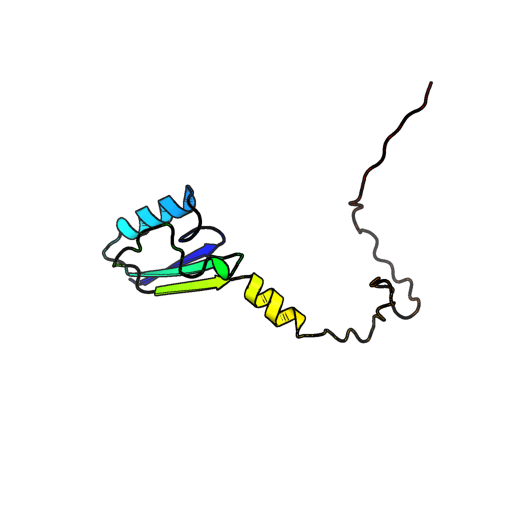 A O 1
ATOM 751 N N . SER A 1 94 ? -5.775 -0.263 -48.634 1.00 49.25 94 SER A N 1
ATOM 752 C CA . SER A 1 94 ? -6.407 0.440 -49.764 1.00 49.25 94 SER A CA 1
ATOM 753 C C . SER A 1 94 ? -6.970 1.841 -49.484 1.00 49.25 94 SER A C 1
ATOM 755 O O . SER A 1 94 ? -7.675 2.084 -48.512 1.00 49.25 94 SER A O 1
ATOM 757 N N . GLY A 1 95 ? -6.591 2.766 -50.373 1.00 50.38 95 GLY A N 1
ATOM 758 C CA . GLY A 1 95 ? -6.760 4.208 -50.247 1.00 50.38 95 GLY A CA 1
ATOM 759 C C . GLY A 1 95 ? -8.200 4.681 -50.068 1.00 50.38 95 GLY A C 1
ATOM 760 O O . GLY A 1 95 ? -9.078 4.389 -50.874 1.00 50.38 95 GLY A O 1
ATOM 761 N N . GLY A 1 96 ? -8.387 5.505 -49.043 1.00 37.91 96 GLY A N 1
ATOM 762 C CA . GLY A 1 96 ? -9.532 6.381 -48.856 1.00 37.91 96 GLY A CA 1
ATOM 763 C C . GLY A 1 96 ? -9.022 7.658 -48.202 1.00 37.91 96 GLY A C 1
ATOM 764 O O . GLY A 1 96 ? -8.566 7.634 -47.062 1.00 37.91 96 GLY A O 1
ATOM 765 N N . THR A 1 97 ? -9.009 8.762 -48.943 1.00 45.28 97 THR A N 1
ATOM 766 C CA . THR A 1 97 ? -8.671 10.084 -48.410 1.00 45.28 97 THR A CA 1
ATOM 767 C C . THR A 1 97 ? -9.879 10.636 -47.664 1.00 45.28 97 THR A C 1
ATOM 769 O O . THR A 1 97 ? -10.617 11.440 -48.227 1.00 45.28 97 THR A O 1
ATOM 772 N N . ASP A 1 98 ? -10.088 10.233 -46.415 1.00 36.53 98 ASP A N 1
ATOM 773 C CA . ASP A 1 98 ? -10.997 10.964 -45.535 1.00 36.53 98 ASP A CA 1
ATOM 774 C C . ASP A 1 98 ? -10.191 11.753 -44.510 1.00 36.53 98 ASP A C 1
ATOM 776 O O . ASP A 1 98 ? -9.503 11.226 -43.637 1.00 36.53 98 ASP A O 1
ATOM 780 N N . ARG A 1 99 ? -10.245 13.069 -44.722 1.00 48.84 99 ARG A N 1
ATOM 781 C CA . ARG A 1 99 ? -9.691 14.126 -43.887 1.00 48.84 99 ARG A CA 1
ATOM 782 C C . ARG A 1 99 ? -10.015 13.882 -42.413 1.00 48.84 99 ARG A C 1
ATOM 784 O O . ARG A 1 99 ? -11.182 13.849 -42.039 1.00 48.84 99 ARG A O 1
ATOM 791 N N . MET A 1 100 ? -8.987 13.904 -41.574 1.00 34.88 100 MET A N 1
ATOM 792 C CA . MET A 1 100 ? -9.044 14.656 -40.325 1.00 34.88 100 MET A CA 1
ATOM 793 C C . MET A 1 100 ? -7.707 15.360 -40.124 1.00 34.88 100 MET A C 1
ATOM 795 O O . MET A 1 100 ? -6.689 14.749 -39.804 1.00 34.88 100 MET A O 1
ATOM 799 N N . ASP A 1 101 ? -7.743 16.665 -40.374 1.00 43.31 101 ASP A N 1
ATOM 800 C CA . ASP A 1 101 ? -6.769 17.634 -39.904 1.00 43.31 101 ASP A CA 1
ATOM 801 C C . ASP A 1 101 ? -6.547 17.486 -38.392 1.00 43.31 101 ASP A C 1
ATOM 803 O O . ASP A 1 101 ? -7.500 17.338 -37.625 1.00 43.31 101 ASP A O 1
ATOM 807 N N . GLY A 1 102 ? -5.288 17.594 -37.960 1.00 38.88 102 GLY A N 1
ATOM 808 C CA . GLY A 1 102 ? -4.972 17.915 -36.566 1.00 38.88 102 GLY A CA 1
ATOM 809 C C . GLY A 1 102 ? -4.206 16.868 -35.758 1.00 38.88 102 GLY A C 1
ATOM 810 O O . GLY A 1 102 ? -4.380 16.812 -34.544 1.00 38.88 102 GLY A O 1
ATOM 811 N N . ALA A 1 103 ? -3.322 16.073 -36.364 1.00 36.38 103 ALA A N 1
ATOM 812 C CA . ALA A 1 103 ? -2.259 15.421 -35.599 1.00 36.38 103 ALA A CA 1
ATOM 813 C C . ALA A 1 103 ? -1.109 16.420 -35.377 1.00 36.38 103 ALA A C 1
ATOM 815 O O . ALA A 1 103 ? -0.340 16.735 -36.283 1.00 36.38 103 ALA A O 1
ATOM 816 N N . VAL A 1 104 ? -1.045 16.949 -34.156 1.00 35.62 104 VAL A N 1
ATOM 817 C CA . VAL A 1 104 ? 0.039 17.780 -33.611 1.00 35.62 104 VAL A CA 1
ATOM 818 C C . VAL A 1 104 ? 1.409 17.147 -33.928 1.00 35.62 104 VAL A C 1
ATOM 820 O O . VAL A 1 104 ? 1.593 15.959 -33.648 1.00 35.62 104 VAL A O 1
ATOM 823 N N . PRO A 1 105 ? 2.392 17.891 -34.477 1.00 36.53 105 PRO A N 1
ATOM 824 C CA . PRO A 1 105 ? 3.675 17.317 -34.849 1.00 36.53 105 PRO A CA 1
ATOM 825 C C . PRO A 1 105 ? 4.562 17.207 -33.606 1.00 36.53 105 PRO A C 1
ATOM 827 O O . PRO A 1 105 ? 5.025 18.205 -33.057 1.00 36.53 105 PRO A O 1
ATOM 830 N N . ALA A 1 106 ? 4.821 15.981 -33.163 1.00 46.00 106 ALA A N 1
ATOM 831 C CA . ALA A 1 106 ? 5.811 15.691 -32.136 1.00 46.00 106 ALA A CA 1
ATOM 832 C C . ALA A 1 106 ? 6.819 14.676 -32.673 1.00 46.00 106 ALA A C 1
ATOM 834 O O . ALA A 1 106 ? 6.615 13.480 -32.511 1.00 46.00 106 ALA A O 1
ATOM 835 N N . PHE A 1 107 ? 7.881 15.164 -33.320 1.00 31.83 107 PHE A N 1
ATOM 836 C CA . PHE A 1 107 ? 9.210 14.542 -33.477 1.00 31.83 107 PHE A CA 1
ATOM 837 C C . PHE A 1 107 ? 9.952 15.280 -34.604 1.00 31.83 107 PHE A C 1
ATOM 839 O O . PHE A 1 107 ? 9.348 15.588 -35.619 1.00 31.83 107 PHE A O 1
ATOM 846 N N . ARG A 1 108 ? 11.257 15.528 -34.596 1.00 38.41 108 ARG A N 1
ATOM 847 C CA . ARG A 1 108 ? 12.332 15.525 -33.597 1.00 38.41 108 ARG A CA 1
ATOM 848 C C . ARG A 1 108 ? 13.575 15.986 -34.374 1.00 38.41 108 ARG A C 1
ATOM 850 O O . ARG A 1 108 ? 13.702 15.661 -35.547 1.00 38.41 108 ARG A O 1
ATOM 857 N N . SER A 1 109 ? 14.499 16.629 -33.664 1.00 40.31 109 SER A N 1
ATOM 858 C CA . SER A 1 109 ? 15.962 16.572 -33.852 1.00 40.31 109 SER A CA 1
ATOM 859 C C . SER A 1 109 ? 16.587 16.898 -35.220 1.00 40.31 109 SER A C 1
ATOM 861 O O . SER A 1 109 ? 16.473 16.119 -36.159 1.00 40.31 109 SER A O 1
ATOM 863 N N . GLY A 1 110 ? 17.451 17.922 -35.227 1.00 33.59 110 GLY A N 1
ATOM 864 C CA . GLY A 1 110 ? 18.615 17.975 -36.122 1.00 33.59 110 GLY A CA 1
ATOM 865 C C . GLY A 1 110 ? 19.020 19.378 -36.579 1.00 33.59 110 GLY A C 1
ATOM 866 O O . GLY A 1 110 ? 18.642 19.795 -37.662 1.00 33.59 110 GLY A O 1
ATOM 867 N N . GLN A 1 111 ? 19.820 20.088 -35.775 1.00 39.78 111 GLN A N 1
ATOM 868 C CA . GLN A 1 111 ? 20.751 21.132 -36.261 1.00 39.78 111 GLN A CA 1
ATOM 869 C C . GLN A 1 111 ? 21.770 20.499 -37.250 1.00 39.78 111 GLN A C 1
ATOM 871 O O . GLN A 1 111 ? 21.951 19.284 -37.122 1.00 39.78 111 GLN A O 1
ATOM 876 N N . PRO A 1 112 ? 22.481 21.219 -38.165 1.00 44.00 112 PRO A N 1
ATOM 877 C CA . PRO A 1 112 ? 23.137 22.521 -37.915 1.00 44.00 112 PRO A CA 1
ATOM 878 C C . PRO A 1 112 ? 23.285 23.521 -39.100 1.00 44.00 112 PRO A C 1
ATOM 880 O O . PRO A 1 112 ? 23.288 23.136 -40.257 1.00 44.00 112 PRO A O 1
ATOM 883 N N . GLY A 1 113 ? 23.565 24.790 -38.761 1.00 41.00 113 GLY A N 1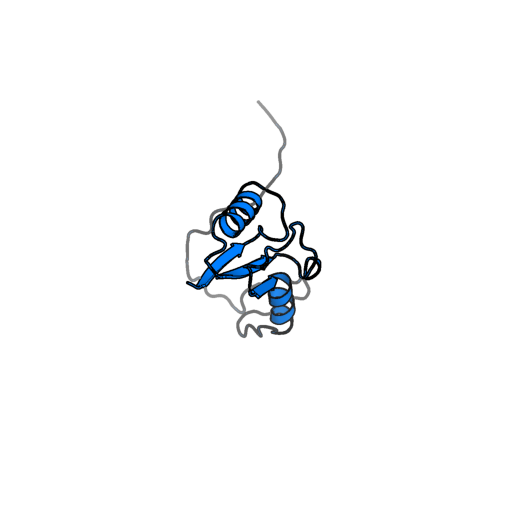
ATOM 884 C CA . GLY A 1 113 ? 24.575 25.627 -39.442 1.00 41.00 113 GLY A CA 1
ATOM 885 C C . GLY A 1 113 ? 24.234 26.363 -40.752 1.00 41.00 113 GLY A C 1
ATOM 886 O O . GLY A 1 113 ? 23.426 25.910 -41.544 1.00 41.00 113 GLY A O 1
ATOM 887 N N . GLU A 1 114 ? 24.975 27.466 -40.957 1.00 34.06 114 GLU A N 1
ATOM 888 C CA . GLU A 1 114 ? 25.085 28.345 -42.146 1.00 34.06 114 GLU A CA 1
ATOM 889 C C . GLU A 1 114 ? 23.897 29.306 -42.370 1.00 34.06 114 GLU A C 1
ATOM 891 O O . GLU A 1 114 ? 22.754 28.898 -42.491 1.00 34.06 114 GLU A O 1
ATOM 896 N N . GLY A 1 115 ? 24.029 30.629 -42.428 1.00 40.59 115 GLY A N 1
ATOM 897 C CA . GLY A 1 115 ? 25.177 31.517 -42.538 1.00 40.59 115 GLY A CA 1
ATOM 898 C C . GLY A 1 115 ? 24.714 32.758 -43.308 1.00 40.59 115 GLY A C 1
ATOM 899 O O . GLY A 1 115 ? 24.330 32.630 -44.470 1.00 40.59 115 GLY A O 1
ATOM 900 N N . GLN A 1 116 ? 24.707 33.919 -42.648 1.00 36.06 116 GLN A N 1
ATOM 901 C CA . GLN A 1 116 ? 25.043 35.253 -43.174 1.00 36.06 116 GLN A CA 1
ATOM 902 C C . GLN A 1 116 ? 24.928 36.290 -42.057 1.00 36.06 116 GLN A C 1
ATOM 904 O O . GLN A 1 116 ? 23.884 36.295 -41.367 1.00 36.06 116 GLN A O 1
#